Protein AF-A0A328KEN6-F1 (afdb_monomer_lite)

Radius of gyration: 15.29 Å; chains: 1; bounding box: 39×33×44 Å

InterPro domains:
  IPR013078 Histidine phosphatase superfamily, clade-1 [PF00300] (20-95)
  IPR013078 Histidine phosphatase superfamily, clade-1 [cd07067] (30-89)
  IPR029033 Histidine phosphatase superfamily [G3DSA:3.40.50.1240] (3-105)
  IPR029033 Histidine phosphatase superfamily [SSF53254] (15-99)

pLDDT: mean 91.08, std 11.97, range [39.81, 98.56]

Foldseek 3Di:
DVPDDDDDPPDPACACVCVVVVDDGLVRLLVVLLVVVLVCVLPDDDDDDDDDDALSSVVSVCVVAPDPVDDDDDSDPPKDWDWDADNVVRHIHTPDIDDPVVVPVVD

Organism: NCBI:txid29394

Structure (mmCIF, N/CA/C/O backbone):
data_AF-A0A328KEN6-F1
#
_entry.id   AF-A0A328KEN6-F1
#
loop_
_atom_site.group_PDB
_atom_site.id
_atom_site.type_symbol
_atom_site.label_atom_id
_atom_site.label_alt_id
_atom_site.label_comp_id
_atom_site.label_asym_id
_atom_site.label_entity_id
_atom_site.label_seq_id
_atom_site.pdbx_PDB_ins_code
_atom_site.Cartn_x
_atom_site.Cartn_y
_atom_site.Cartn_z
_atom_site.occupancy
_atom_site.B_iso_or_equiv
_atom_site.auth_seq_id
_atom_site.auth_comp_id
_atom_site.auth_asym_id
_atom_site.auth_atom_id
_atom_site.pdbx_PDB_model_num
ATOM 1 N N . GLU A 1 1 ? 11.426 -16.094 -8.752 1.00 56.97 1 GLU A N 1
ATOM 2 C CA . GLU A 1 1 ? 10.916 -15.431 -9.968 1.00 56.97 1 GLU A CA 1
ATOM 3 C C . GLU A 1 1 ? 12.085 -15.150 -10.901 1.00 56.97 1 GLU A C 1
ATOM 5 O O . GLU A 1 1 ? 12.912 -14.316 -10.575 1.00 56.97 1 GLU A O 1
ATOM 10 N N . TYR A 1 2 ? 12.218 -15.894 -12.002 1.00 66.06 2 TYR A N 1
ATOM 11 C CA . TYR A 1 2 ? 13.254 -15.641 -13.023 1.00 66.06 2 TYR A CA 1
ATOM 12 C C . TYR A 1 2 ? 12.742 -14.779 -14.187 1.00 66.06 2 TYR A C 1
ATOM 14 O O . TYR A 1 2 ? 13.526 -14.346 -15.022 1.00 66.06 2 TYR A O 1
ATOM 22 N N . LEU A 1 3 ? 11.424 -14.569 -14.253 1.00 79.50 3 LEU A N 1
ATOM 23 C CA . LEU A 1 3 ? 10.739 -13.921 -15.372 1.00 79.50 3 LEU A CA 1
ATOM 24 C C . LEU A 1 3 ? 10.407 -12.449 -15.108 1.00 79.50 3 LEU A C 1
ATOM 26 O O . LEU A 1 3 ? 9.938 -11.769 -16.016 1.00 79.50 3 LEU A O 1
ATOM 30 N N . ASN A 1 4 ? 10.636 -11.957 -13.888 1.00 82.81 4 ASN A N 1
ATOM 31 C CA . ASN A 1 4 ? 10.384 -10.556 -13.582 1.00 82.81 4 ASN A CA 1
ATOM 32 C C . ASN A 1 4 ? 11.527 -9.699 -14.143 1.00 82.81 4 ASN A C 1
ATOM 34 O O . ASN A 1 4 ? 12.693 -10.100 -14.048 1.00 82.81 4 ASN A O 1
ATOM 38 N N . PRO A 1 5 ? 11.216 -8.527 -14.716 1.00 84.81 5 PRO A N 1
ATOM 39 C CA . PRO A 1 5 ? 12.239 -7.625 -15.213 1.00 84.81 5 PRO A CA 1
ATOM 40 C C . PRO A 1 5 ? 13.134 -7.142 -14.063 1.00 84.81 5 PRO A C 1
ATOM 42 O O . PRO A 1 5 ? 12.688 -7.065 -12.915 1.00 84.81 5 PRO A O 1
ATOM 45 N N . PRO A 1 6 ? 14.401 -6.801 -14.338 1.00 82.69 6 PRO A N 1
ATOM 46 C CA . PRO A 1 6 ? 15.239 -6.166 -13.337 1.00 82.69 6 PRO A CA 1
ATOM 47 C C . PRO A 1 6 ? 14.666 -4.790 -12.973 1.00 82.69 6 PRO A C 1
ATOM 49 O O . PRO A 1 6 ? 14.212 -4.044 -13.841 1.00 82.69 6 PRO A O 1
ATOM 52 N N . HIS A 1 7 ? 14.727 -4.436 -11.691 1.00 83.50 7 HIS A N 1
ATOM 53 C CA . HIS A 1 7 ? 14.412 -3.081 -11.246 1.00 83.50 7 HIS A CA 1
ATOM 54 C C . HIS A 1 7 ? 15.446 -2.092 -11.790 1.00 83.50 7 HIS A C 1
ATOM 56 O O . HIS A 1 7 ? 16.645 -2.393 -11.834 1.00 83.50 7 HIS A O 1
ATOM 62 N N . LYS A 1 8 ? 15.003 -0.891 -12.176 1.00 86.31 8 LYS A N 1
ATOM 63 C CA . LYS A 1 8 ? 15.939 0.201 -12.464 1.00 86.31 8 LYS A CA 1
ATOM 64 C C . LYS A 1 8 ? 16.611 0.636 -11.153 1.00 86.31 8 LYS A C 1
ATOM 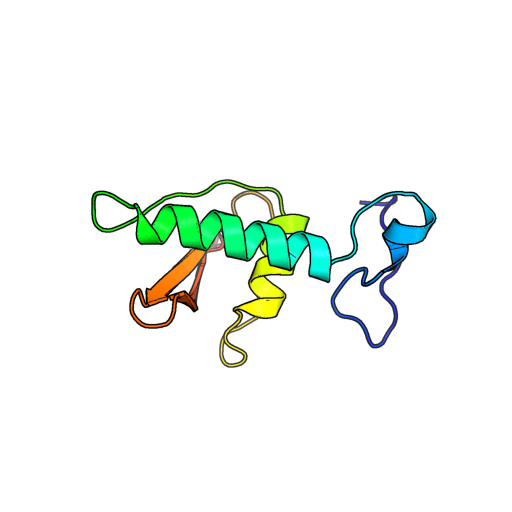66 O O . LYS A 1 8 ? 15.951 0.620 -10.119 1.00 86.31 8 LYS A O 1
ATOM 71 N N . PRO A 1 9 ? 17.882 1.080 -11.162 1.00 83.81 9 PRO A N 1
ATOM 72 C CA . PRO A 1 9 ? 18.612 1.408 -9.929 1.00 83.81 9 PRO A CA 1
ATOM 73 C C . PRO A 1 9 ? 17.937 2.447 -9.021 1.00 83.81 9 PRO A C 1
ATOM 75 O O . PRO A 1 9 ? 18.191 2.467 -7.822 1.00 83.81 9 PRO A O 1
ATOM 78 N N . THR A 1 10 ? 17.108 3.322 -9.589 1.00 86.06 10 THR A N 1
ATOM 79 C CA . THR A 1 10 ? 16.403 4.402 -8.881 1.00 86.06 10 THR A CA 1
ATOM 80 C C . THR A 1 10 ? 14.946 4.072 -8.566 1.00 86.06 10 THR A C 1
ATOM 82 O O . THR A 1 10 ? 14.239 4.927 -8.043 1.00 86.06 10 THR A O 1
ATOM 85 N N . GLU A 1 11 ? 14.468 2.883 -8.931 1.00 87.06 11 GLU A N 1
ATOM 86 C CA . GLU A 1 11 ? 13.069 2.492 -8.782 1.00 87.06 11 GLU A CA 1
ATOM 87 C C . GLU A 1 11 ? 12.945 1.362 -7.763 1.00 87.06 11 GLU A C 1
ATOM 89 O O . GLU A 1 11 ? 13.636 0.347 -7.827 1.00 87.06 11 GLU A O 1
ATOM 94 N N . GLU A 1 12 ? 12.013 1.521 -6.829 1.00 89.75 12 GLU A N 1
ATOM 95 C CA . GLU A 1 12 ? 11.673 0.470 -5.870 1.00 89.75 12 GLU A CA 1
ATOM 96 C C . GLU A 1 12 ? 10.679 -0.551 -6.453 1.00 89.75 12 GLU A C 1
ATOM 98 O O . GLU A 1 12 ? 10.388 -1.563 -5.824 1.00 89.75 12 GLU A O 1
ATOM 103 N N . SER A 1 13 ? 10.153 -0.303 -7.656 1.00 91.81 13 SER A N 1
ATOM 104 C CA . SER A 1 13 ? 9.086 -1.076 -8.294 1.00 91.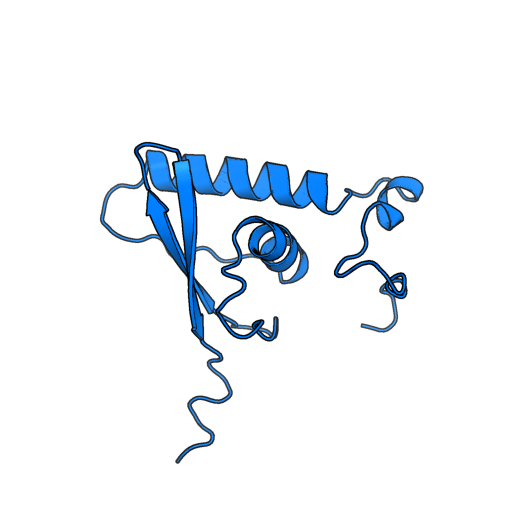81 13 SER A CA 1
ATOM 105 C C . SER A 1 13 ? 9.405 -1.360 -9.769 1.00 91.81 13 SER A C 1
ATOM 107 O O . SER A 1 13 ? 10.520 -1.111 -10.224 1.00 91.81 13 SER A O 1
ATOM 109 N N . TYR A 1 14 ? 8.454 -1.935 -10.510 1.00 91.75 14 TYR A N 1
ATOM 110 C CA . TYR A 1 14 ? 8.573 -2.123 -11.963 1.00 91.75 14 TYR A CA 1
ATOM 111 C C . TYR A 1 14 ? 8.138 -0.892 -12.776 1.00 91.75 14 TYR A C 1
ATOM 113 O O . TYR A 1 14 ? 8.204 -0.930 -14.004 1.00 91.75 14 TYR A O 1
ATOM 121 N N . GLY A 1 15 ? 7.692 0.180 -12.107 1.00 92.69 15 GLY A N 1
ATOM 122 C CA . GLY A 1 15 ? 7.236 1.416 -12.739 1.00 92.69 15 GLY A CA 1
ATOM 123 C C . GLY A 1 15 ? 6.253 1.154 -13.881 1.00 92.69 15 GLY A C 1
ATOM 124 O O . GLY A 1 15 ? 5.231 0.490 -13.698 1.00 92.69 15 GLY A O 1
ATOM 125 N N . ASP A 1 16 ? 6.620 1.637 -15.065 1.00 94.62 16 ASP A N 1
ATOM 126 C CA . ASP A 1 16 ? 5.840 1.529 -16.301 1.00 94.62 16 ASP A CA 1
ATOM 127 C C . ASP A 1 16 ? 6.242 0.342 -17.193 1.00 94.62 16 ASP A C 1
ATOM 129 O O . ASP A 1 16 ? 5.700 0.193 -18.284 1.00 94.62 16 ASP A O 1
ATOM 133 N N . PHE A 1 17 ? 7.172 -0.522 -16.761 1.00 93.25 17 PHE A N 1
ATOM 134 C CA . PHE A 1 17 ? 7.762 -1.567 -17.615 1.00 93.25 17 PHE A CA 1
ATOM 135 C C . PHE A 1 17 ? 6.717 -2.447 -18.318 1.00 93.25 17 PHE A C 1
ATOM 137 O O . PHE A 1 17 ? 6.891 -2.829 -19.472 1.00 93.25 17 PHE A O 1
ATOM 144 N N . PHE A 1 18 ? 5.628 -2.789 -17.626 1.00 93.44 18 PHE A N 1
ATOM 145 C CA . PHE A 1 18 ? 4.610 -3.686 -18.169 1.00 93.44 18 PHE A CA 1
ATOM 146 C C . PHE A 1 18 ? 3.630 -3.011 -19.137 1.00 93.44 18 PHE A C 1
ATOM 148 O O . PHE A 1 18 ? 2.922 -3.732 -19.842 1.00 93.44 18 PHE A O 1
ATOM 155 N N . LEU A 1 19 ? 3.610 -1.674 -19.233 1.00 95.44 19 LEU A N 1
ATOM 156 C CA . LEU A 1 19 ? 2.738 -0.957 -20.173 1.00 95.44 19 LEU A CA 1
ATOM 157 C C . LEU A 1 19 ? 3.032 -1.345 -21.626 1.00 95.44 19 LEU A C 1
ATOM 159 O O . LEU A 1 19 ? 2.104 -1.574 -22.402 1.00 95.44 19 LEU A O 1
ATOM 163 N N . ASP A 1 20 ? 4.310 -1.516 -21.970 1.00 94.38 20 ASP A N 1
ATOM 164 C CA . ASP A 1 20 ? 4.758 -1.896 -23.319 1.00 94.38 20 ASP A CA 1
ATOM 165 C C . ASP A 1 20 ? 4.238 -3.276 -23.763 1.00 94.38 20 ASP A C 1
ATOM 167 O O . ASP A 1 20 ? 4.232 -3.600 -24.951 1.00 94.38 20 ASP A O 1
ATOM 171 N N . TYR A 1 21 ? 3.764 -4.085 -22.812 1.00 94.00 21 TYR A N 1
ATOM 172 C CA . TYR A 1 21 ? 3.245 -5.434 -23.030 1.00 94.00 21 TYR A CA 1
ATOM 173 C C . TYR A 1 21 ? 1.734 -5.538 -22.762 1.00 94.00 21 TYR A C 1
ATOM 175 O O . TYR A 1 21 ? 1.203 -6.643 -22.652 1.00 94.00 21 TYR A O 1
ATOM 183 N N . GLY A 1 22 ? 1.034 -4.402 -22.644 1.00 96.38 22 GLY A N 1
ATOM 184 C CA . GLY A 1 22 ? -0.405 -4.347 -22.365 1.00 96.38 22 GLY A CA 1
ATOM 185 C C . GLY A 1 22 ? -0.786 -4.650 -20.911 1.00 96.38 22 GLY A C 1
ATOM 186 O O . GLY A 1 22 ? -1.954 -4.920 -20.634 1.00 96.38 22 GLY A O 1
ATOM 187 N N . GLY A 1 23 ? 0.185 -4.642 -19.995 1.00 95.06 23 GLY A N 1
ATOM 188 C CA . GLY A 1 23 ? -0.045 -4.729 -18.555 1.00 95.06 23 GLY A CA 1
ATOM 189 C C . GLY A 1 23 ? -0.355 -3.372 -17.918 1.00 95.06 23 GLY A C 1
ATOM 190 O O . GLY A 1 23 ? -0.520 -2.364 -18.602 1.00 95.06 23 GLY A O 1
ATOM 191 N N . GLU A 1 24 ? -0.419 -3.357 -16.587 1.00 96.88 24 GLU A N 1
ATOM 192 C CA . GLU A 1 24 ? -0.623 -2.145 -15.784 1.00 96.88 24 GLU A CA 1
ATOM 193 C C . GLU A 1 24 ? 0.722 -1.583 -15.294 1.00 96.88 24 GLU A C 1
ATOM 195 O O . GLU A 1 24 ? 1.637 -2.346 -14.968 1.00 96.88 24 GLU A O 1
ATOM 200 N N . SER A 1 25 ? 0.832 -0.259 -15.171 1.00 96.19 25 SER A N 1
ATOM 201 C CA . SER A 1 25 ? 1.903 0.352 -14.379 1.00 96.19 25 SER A CA 1
ATOM 202 C C . SER A 1 25 ? 1.659 0.165 -12.884 1.00 96.19 25 SER A C 1
ATOM 204 O O . SER A 1 25 ? 0.538 -0.089 -12.432 1.00 96.19 25 SER A O 1
ATOM 206 N N . VAL A 1 26 ? 2.707 0.334 -12.080 1.00 96.38 26 VAL A N 1
ATOM 207 C CA . VAL A 1 26 ? 2.597 0.238 -10.616 1.00 96.38 26 VAL A CA 1
ATOM 208 C C . VAL A 1 26 ? 1.603 1.259 -10.053 1.00 96.38 26 VAL A C 1
ATOM 210 O O . VAL A 1 26 ? 0.823 0.903 -9.171 1.00 96.38 26 VAL A O 1
ATOM 213 N N . ASP A 1 27 ? 1.560 2.470 -10.611 1.00 97.25 27 ASP A N 1
ATOM 214 C CA . ASP A 1 27 ? 0.616 3.521 -10.211 1.00 97.25 27 ASP A CA 1
ATOM 215 C C . ASP A 1 27 ? -0.834 3.170 -10.577 1.00 97.25 27 ASP A C 1
ATOM 217 O O . ASP A 1 27 ? -1.759 3.464 -9.820 1.00 97.25 27 ASP A O 1
ATOM 221 N N . GLN A 1 28 ? -1.063 2.495 -11.710 1.00 98.50 28 GLN A N 1
ATOM 222 C CA . GLN A 1 28 ? -2.399 2.008 -12.073 1.00 98.50 28 GLN A CA 1
ATOM 223 C C . GLN A 1 28 ? -2.885 0.929 -11.099 1.00 98.50 28 GLN A C 1
ATOM 225 O O . GLN A 1 28 ? -4.025 0.996 -10.631 1.00 98.50 28 GLN A O 1
ATOM 230 N N . VAL A 1 29 ? -2.010 -0.022 -10.745 1.00 98.31 29 VAL A N 1
ATOM 231 C CA . VAL A 1 29 ? -2.320 -1.061 -9.751 1.00 98.31 29 VAL A CA 1
ATOM 232 C C . VAL A 1 29 ? -2.574 -0.433 -8.380 1.00 98.31 29 VAL A C 1
ATOM 234 O O . VAL A 1 29 ? -3.560 -0.772 -7.729 1.00 98.31 29 VAL A O 1
ATOM 237 N N . GLU A 1 30 ? -1.708 0.480 -7.935 1.00 98.31 30 GLU A N 1
ATOM 238 C CA . GLU A 1 30 ? -1.870 1.232 -6.684 1.00 98.31 30 GLU A CA 1
ATOM 239 C C . GLU A 1 30 ? -3.221 1.940 -6.636 1.00 98.31 30 GLU A C 1
ATOM 241 O O . GLU A 1 30 ? -3.985 1.723 -5.697 1.00 98.31 30 GLU A O 1
ATOM 246 N N . LYS A 1 31 ? -3.560 2.705 -7.678 1.00 98.56 31 LYS A N 1
ATOM 247 C CA . LYS A 1 31 ? -4.810 3.459 -7.743 1.00 98.56 31 LYS A CA 1
ATOM 248 C C . LYS A 1 31 ? -6.029 2.557 -7.564 1.00 98.56 31 LYS A C 1
ATOM 250 O O . LYS A 1 31 ? -6.851 2.818 -6.685 1.00 98.56 31 LYS A O 1
ATOM 255 N N . ARG A 1 32 ? -6.144 1.476 -8.349 1.00 98.44 32 ARG A N 1
ATOM 256 C CA . ARG A 1 32 ? -7.304 0.572 -8.238 1.00 98.44 32 ARG A CA 1
ATOM 257 C C . ARG A 1 32 ? -7.342 -0.161 -6.898 1.00 98.44 32 ARG A C 1
ATOM 259 O O . ARG A 1 32 ? -8.427 -0.441 -6.391 1.00 98.44 32 ARG A O 1
ATOM 266 N N . MET A 1 33 ? -6.180 -0.467 -6.314 1.00 98.56 33 MET A N 1
ATOM 267 C CA . MET A 1 33 ? -6.091 -1.056 -4.977 1.00 98.56 33 MET A CA 1
ATOM 268 C C . MET A 1 33 ? -6.604 -0.071 -3.926 1.00 98.56 33 MET A C 1
ATOM 270 O O . MET A 1 33 ? -7.493 -0.423 -3.158 1.00 98.56 33 MET A O 1
ATOM 274 N N . THR A 1 34 ? -6.123 1.171 -3.935 1.00 98.56 34 THR A N 1
ATOM 275 C CA . THR A 1 34 ? -6.565 2.224 -3.015 1.00 98.56 34 THR A CA 1
ATOM 276 C C . THR A 1 34 ? -8.063 2.501 -3.144 1.00 98.56 34 THR A C 1
ATOM 278 O O . THR A 1 34 ? -8.753 2.571 -2.132 1.00 98.56 34 THR A O 1
ATOM 281 N N . GLU A 1 35 ? -8.597 2.610 -4.362 1.00 98.56 35 GLU A N 1
ATOM 282 C CA . GLU A 1 35 ? -10.036 2.809 -4.594 1.00 98.56 35 GLU A CA 1
ATOM 283 C C . GLU A 1 35 ? -10.873 1.636 -4.065 1.00 98.56 35 GLU A C 1
ATOM 285 O O . GLU A 1 35 ? -11.861 1.843 -3.359 1.00 98.56 35 GLU A O 1
ATOM 290 N N . THR A 1 36 ? -10.450 0.400 -4.345 1.00 98.56 36 THR A N 1
ATOM 291 C CA . THR A 1 36 ? -11.145 -0.807 -3.873 1.00 98.56 36 THR A CA 1
ATOM 292 C C . THR A 1 36 ? -11.140 -0.890 -2.347 1.00 98.56 36 THR A C 1
ATOM 294 O O . THR A 1 36 ? -12.178 -1.133 -1.735 1.00 98.56 36 THR A O 1
ATOM 297 N N . LEU A 1 37 ? -9.982 -0.666 -1.722 1.00 98.44 37 LEU A N 1
ATOM 298 C CA . LEU A 1 37 ? -9.822 -0.753 -0.273 1.00 98.44 37 LEU A CA 1
ATOM 299 C C . LEU A 1 37 ? -10.575 0.367 0.453 1.00 98.44 37 LEU A C 1
ATOM 301 O O . LEU A 1 37 ? -11.191 0.098 1.480 1.00 98.44 37 LEU A O 1
ATOM 305 N N . ARG A 1 38 ? -10.601 1.593 -0.090 1.00 98.25 38 ARG A N 1
ATOM 306 C CA . ARG A 1 38 ? -11.439 2.683 0.440 1.00 98.25 38 ARG A CA 1
ATOM 307 C C . ARG A 1 38 ? -12.907 2.305 0.438 1.00 98.25 38 ARG A C 1
ATOM 309 O O . ARG A 1 38 ? -13.542 2.386 1.479 1.00 98.25 38 ARG A O 1
ATOM 316 N N . ASN A 1 39 ? -13.415 1.825 -0.697 1.00 98.12 39 ASN A N 1
ATOM 317 C CA . ASN A 1 39 ? -14.811 1.419 -0.816 1.00 98.12 39 ASN A CA 1
ATOM 318 C C . ASN A 1 39 ? -15.174 0.329 0.212 1.00 98.12 39 ASN A C 1
ATOM 320 O O . ASN A 1 39 ? -16.208 0.420 0.871 1.00 98.12 39 ASN A O 1
ATOM 324 N N . ILE A 1 40 ? -14.295 -0.663 0.405 1.00 97.69 40 ILE A N 1
ATOM 325 C CA . ILE A 1 40 ? -14.474 -1.693 1.440 1.00 97.69 40 ILE A CA 1
ATOM 326 C C . ILE A 1 40 ? -14.554 -1.058 2.833 1.00 97.69 40 ILE A C 1
ATOM 328 O O . ILE A 1 40 ? -15.492 -1.345 3.569 1.00 97.69 40 ILE A O 1
ATOM 332 N N . MET A 1 41 ? -13.599 -0.201 3.201 1.00 97.94 41 MET A N 1
ATOM 333 C CA . MET A 1 41 ? -13.517 0.358 4.556 1.00 97.94 41 MET A CA 1
ATOM 334 C C . MET A 1 41 ? -14.602 1.403 4.858 1.00 97.94 41 MET A C 1
ATOM 336 O O . MET A 1 41 ? -15.074 1.504 5.993 1.00 97.94 41 MET A O 1
ATOM 340 N N . GLU A 1 42 ? -15.025 2.172 3.856 1.00 96.81 42 GLU A N 1
ATOM 341 C CA . GLU A 1 42 ? -16.114 3.148 3.965 1.00 96.81 42 GLU A CA 1
ATOM 342 C C . GLU A 1 42 ? -17.460 2.459 4.218 1.00 96.81 42 GLU A C 1
ATOM 344 O O . GLU A 1 42 ? -18.247 2.942 5.034 1.00 96.81 42 GLU A O 1
ATOM 349 N N . ASN A 1 43 ? -17.682 1.295 3.599 1.00 96.50 43 ASN A N 1
ATOM 350 C CA . ASN A 1 43 ? -18.911 0.507 3.726 1.00 96.50 43 ASN A CA 1
ATOM 351 C C . ASN A 1 43 ? -18.794 -0.660 4.721 1.00 96.50 43 ASN A C 1
ATOM 353 O O . ASN A 1 43 ? -19.684 -1.508 4.777 1.00 96.50 43 ASN A O 1
ATOM 357 N N . LEU A 1 44 ? -17.703 -0.738 5.488 1.00 96.75 44 LEU A N 1
ATOM 358 C CA . LEU A 1 44 ? -17.471 -1.844 6.411 1.00 96.75 44 LEU A CA 1
ATOM 359 C C . LEU A 1 44 ? -18.492 -1.831 7.556 1.00 96.75 44 LEU A C 1
ATOM 361 O O . LEU A 1 44 ? -18.585 -0.860 8.313 1.00 96.75 44 LEU A O 1
ATOM 365 N N . GLU A 1 45 ? -19.197 -2.948 7.717 1.00 93.75 45 GLU A N 1
ATOM 366 C CA . GLU A 1 45 ? -19.975 -3.258 8.913 1.00 93.75 45 GLU A CA 1
ATOM 367 C C . GLU A 1 45 ? -19.065 -3.954 9.937 1.00 93.75 45 GLU A C 1
ATOM 369 O O . GLU A 1 45 ? -18.632 -5.089 9.736 1.00 93.75 45 GLU A O 1
ATOM 374 N N . GLY A 1 46 ? -18.754 -3.261 11.035 1.00 92.94 46 GLY A N 1
ATOM 375 C CA . GLY A 1 46 ? -17.854 -3.740 12.088 1.00 92.94 46 GLY A CA 1
ATOM 376 C C . GLY A 1 46 ? -16.518 -2.996 12.129 1.00 92.94 46 GLY A C 1
ATOM 377 O O . GLY A 1 46 ? -16.352 -1.954 11.496 1.00 92.94 46 GLY A O 1
ATOM 378 N N . ASP A 1 47 ? -15.578 -3.536 12.909 1.00 93.88 47 ASP A N 1
ATOM 379 C CA . ASP A 1 47 ? -14.344 -2.820 13.257 1.00 93.88 47 ASP A CA 1
ATOM 380 C C . ASP A 1 47 ? -13.180 -3.106 12.298 1.00 93.88 47 ASP A C 1
ATOM 382 O O . ASP A 1 47 ? -12.363 -2.227 12.044 1.00 93.88 47 ASP A O 1
ATOM 386 N N . ASN A 1 48 ? -13.072 -4.334 11.775 1.00 96.75 48 ASN A N 1
ATOM 387 C CA . ASN A 1 48 ? -11.897 -4.788 11.025 1.00 96.75 48 ASN A CA 1
ATOM 388 C C . ASN A 1 48 ? -12.275 -5.651 9.815 1.00 96.75 48 ASN A C 1
ATOM 390 O O . ASN A 1 48 ? -13.192 -6.468 9.890 1.00 96.75 48 ASN A O 1
ATOM 394 N N . ALA A 1 49 ? -11.499 -5.533 8.735 1.00 97.12 49 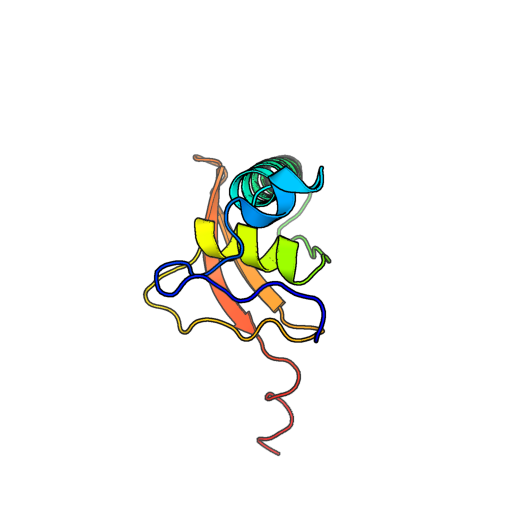ALA A N 1
ATOM 395 C CA . ALA A 1 49 ? -11.586 -6.384 7.549 1.00 97.12 49 ALA A CA 1
ATOM 396 C C . ALA A 1 49 ? -10.279 -7.165 7.339 1.00 97.12 49 ALA A C 1
ATOM 398 O O . ALA A 1 49 ? -9.188 -6.618 7.493 1.00 97.12 49 ALA A O 1
ATOM 399 N N . LEU A 1 50 ? -10.382 -8.438 6.941 1.00 97.00 50 LEU A N 1
ATOM 400 C CA . LEU A 1 50 ? -9.245 -9.228 6.462 1.00 97.00 50 LEU A CA 1
ATOM 401 C C . LEU A 1 50 ? -9.302 -9.321 4.938 1.00 97.00 50 LEU A C 1
ATOM 403 O O . LEU A 1 50 ? -10.289 -9.795 4.379 1.00 97.00 50 LEU A O 1
ATOM 407 N N . ILE A 1 51 ? -8.229 -8.896 4.274 1.00 97.38 51 ILE A N 1
ATOM 408 C CA . ILE A 1 51 ? -8.171 -8.784 2.815 1.00 97.38 51 ILE A CA 1
ATOM 409 C C . ILE A 1 51 ? -6.979 -9.592 2.310 1.00 97.38 51 ILE A C 1
ATOM 411 O O . ILE A 1 51 ? -5.858 -9.427 2.788 1.00 97.38 51 ILE A O 1
ATOM 415 N N . VAL A 1 52 ? -7.227 -10.477 1.344 1.00 97.00 52 VAL A N 1
ATOM 416 C CA . VAL A 1 52 ? -6.212 -11.364 0.763 1.00 97.00 52 VAL A CA 1
ATOM 417 C C . VAL A 1 52 ? -5.974 -10.964 -0.687 1.00 97.00 52 VAL A C 1
ATOM 419 O O . VAL A 1 52 ? -6.917 -10.834 -1.463 1.00 97.00 52 VAL A O 1
ATOM 422 N N . SER A 1 53 ? -4.709 -10.756 -1.048 1.00 96.44 53 SER A N 1
ATOM 423 C CA . SER A 1 53 ? -4.302 -10.342 -2.392 1.00 96.44 53 SER A CA 1
ATOM 424 C C . SER A 1 53 ? -2.927 -10.918 -2.751 1.00 96.44 53 SER A C 1
ATOM 426 O O . SER A 1 53 ? -2.341 -11.698 -2.000 1.00 96.44 53 SER A O 1
ATOM 428 N N . HIS A 1 54 ? -2.422 -10.558 -3.927 1.00 95.00 54 HIS A N 1
ATOM 429 C CA . HIS A 1 54 ? -1.121 -10.983 -4.432 1.00 95.00 54 HIS A CA 1
ATOM 430 C C . HIS A 1 54 ? -0.010 -10.007 -4.035 1.00 95.00 54 HIS A C 1
ATOM 432 O O . HIS A 1 54 ? -0.239 -8.801 -3.930 1.00 95.00 54 HIS A O 1
ATOM 438 N N . GLY A 1 55 ? 1.220 -10.519 -3.905 1.00 93.81 55 GLY A N 1
ATOM 439 C CA . GLY A 1 55 ? 2.379 -9.750 -3.440 1.00 93.81 55 GLY A CA 1
ATOM 440 C C . GLY A 1 55 ? 2.617 -8.448 -4.210 1.00 93.81 55 GLY A C 1
ATOM 441 O O . GLY A 1 55 ? 2.776 -7.408 -3.585 1.00 93.81 55 GLY A O 1
ATOM 442 N N . GLY A 1 56 ? 2.554 -8.466 -5.547 1.00 93.88 56 GLY A N 1
ATOM 443 C CA . GLY A 1 56 ? 2.743 -7.257 -6.362 1.00 93.88 56 GLY A CA 1
ATOM 444 C C . GLY A 1 56 ? 1.686 -6.170 -6.123 1.00 93.88 56 GLY A C 1
ATOM 445 O O . GLY A 1 56 ? 2.027 -4.996 -6.022 1.00 93.88 56 GLY A O 1
ATOM 446 N N . ALA A 1 57 ? 0.417 -6.559 -5.961 1.00 96.75 57 ALA A N 1
ATOM 447 C CA . ALA A 1 57 ? -0.676 -5.625 -5.682 1.00 96.75 57 ALA A CA 1
ATOM 448 C C . ALA A 1 57 ? -0.621 -5.083 -4.245 1.00 96.75 57 ALA A C 1
ATOM 450 O O . ALA A 1 57 ? -0.877 -3.906 -4.005 1.00 96.75 57 ALA A O 1
ATOM 451 N N . MET A 1 58 ? -0.246 -5.929 -3.280 1.00 97.56 58 MET A N 1
ATOM 452 C CA . MET A 1 58 ? 0.017 -5.483 -1.910 1.00 97.56 58 MET A CA 1
ATOM 453 C C . MET A 1 58 ? 1.218 -4.531 -1.859 1.00 97.56 58 MET A C 1
ATOM 455 O O . MET A 1 58 ? 1.195 -3.556 -1.115 1.00 97.56 58 MET A O 1
ATOM 459 N N . TYR A 1 59 ? 2.257 -4.799 -2.653 1.00 96.50 59 TYR A N 1
ATOM 460 C CA . TYR A 1 59 ? 3.471 -3.996 -2.689 1.00 96.50 59 TYR A CA 1
ATOM 461 C C . TYR A 1 59 ? 3.239 -2.609 -3.300 1.00 96.50 59 TYR A C 1
ATOM 463 O O . TYR A 1 59 ? 3.715 -1.624 -2.740 1.00 96.50 59 TYR A O 1
ATOM 471 N N . SER A 1 60 ? 2.464 -2.500 -4.386 1.00 97.25 60 SER A N 1
ATOM 472 C CA . SER A 1 60 ? 2.109 -1.192 -4.958 1.00 97.25 60 SER A CA 1
ATOM 473 C C . SER A 1 60 ? 1.302 -0.338 -3.973 1.00 97.25 60 SER A C 1
ATOM 475 O O . SER A 1 60 ? 1.605 0.837 -3.787 1.00 97.25 60 SER A O 1
ATOM 477 N N . PHE A 1 61 ? 0.340 -0.941 -3.267 1.00 98.31 61 PHE A N 1
ATOM 478 C CA . PHE A 1 61 ? -0.416 -0.267 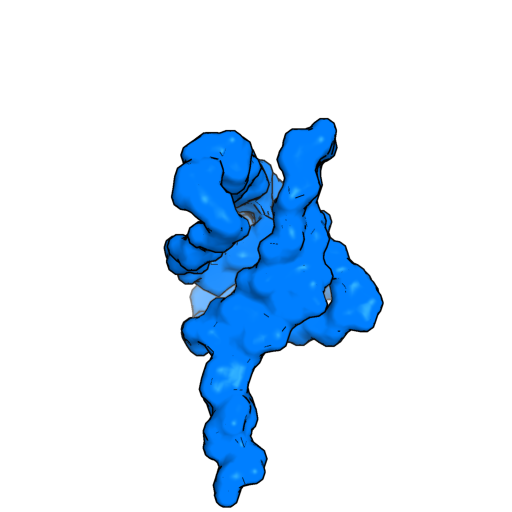-2.211 1.00 98.31 61 PHE A CA 1
ATOM 479 C C . PHE A 1 61 ? 0.477 0.143 -1.027 1.00 98.31 61 PHE A C 1
ATOM 481 O O . PHE A 1 61 ? 0.390 1.270 -0.538 1.00 98.31 61 PHE A O 1
ATOM 488 N N . TYR A 1 62 ? 1.386 -0.737 -0.597 1.00 98.12 62 TYR A N 1
ATOM 489 C CA . TYR A 1 62 ? 2.373 -0.427 0.436 1.00 98.12 62 TYR A CA 1
ATOM 490 C C . TYR A 1 62 ? 3.246 0.763 0.051 1.00 98.12 62 TYR A C 1
ATOM 492 O O . TYR A 1 62 ? 3.426 1.653 0.870 1.00 98.12 62 TYR A O 1
ATOM 500 N N . LEU A 1 63 ? 3.750 0.829 -1.183 1.00 96.81 63 LEU A N 1
ATOM 501 C CA . LEU A 1 63 ? 4.583 1.951 -1.616 1.00 96.81 63 LEU A CA 1
ATOM 502 C C . LEU A 1 63 ? 3.886 3.303 -1.423 1.00 96.81 63 LEU A C 1
ATOM 504 O O . LEU A 1 63 ? 4.565 4.266 -1.067 1.00 96.81 63 LEU A O 1
ATOM 508 N N . LYS A 1 64 ? 2.561 3.362 -1.604 1.00 97.62 64 LYS A N 1
ATOM 509 C CA . LYS A 1 64 ? 1.754 4.566 -1.386 1.00 97.62 64 LYS A CA 1
ATOM 510 C C . LYS A 1 64 ? 1.527 4.892 0.086 1.00 97.62 64 LYS A C 1
ATOM 512 O O . LYS A 1 64 ? 1.634 6.054 0.466 1.00 97.62 64 LYS A O 1
ATOM 517 N N . TRP A 1 65 ? 1.164 3.886 0.877 1.00 97.88 65 TRP A N 1
ATOM 518 C CA . TRP A 1 65 ? 0.657 4.052 2.246 1.00 97.88 65 TRP A CA 1
ATOM 519 C C . TRP A 1 65 ? 1.638 3.571 3.323 1.00 97.88 65 TRP A C 1
ATOM 521 O O . TRP A 1 65 ? 1.246 3.282 4.455 1.00 97.88 65 TRP A O 1
ATOM 531 N N . ARG A 1 66 ? 2.922 3.430 2.982 1.00 96.62 66 ARG A N 1
ATOM 532 C CA . ARG A 1 66 ? 3.968 3.047 3.934 1.00 96.62 66 ARG A CA 1
ATOM 533 C C . ARG A 1 66 ? 4.231 4.159 4.935 1.00 96.62 66 ARG A C 1
ATOM 535 O O . ARG A 1 66 ? 4.175 5.344 4.621 1.00 96.62 66 ARG A O 1
ATOM 542 N N . ASN A 1 67 ? 4.627 3.737 6.123 1.00 94.75 67 ASN A N 1
ATOM 543 C CA . ASN A 1 67 ? 5.261 4.603 7.093 1.00 94.75 67 ASN A CA 1
ATOM 544 C C . ASN A 1 67 ? 6.781 4.424 6.968 1.00 94.75 67 ASN A C 1
ATOM 546 O O . ASN A 1 67 ? 7.295 3.349 7.265 1.00 94.75 67 ASN A O 1
ATOM 550 N N . GLU A 1 68 ? 7.488 5.466 6.523 1.00 93.00 68 GLU A N 1
ATOM 551 C CA . GLU A 1 68 ? 8.948 5.444 6.306 1.00 93.00 68 GLU A CA 1
ATOM 552 C C . GLU A 1 68 ? 9.757 5.235 7.599 1.00 93.00 68 GLU A C 1
ATOM 554 O O . GLU A 1 68 ? 10.948 4.947 7.545 1.00 93.00 68 GLU A O 1
ATOM 559 N N . GLN A 1 69 ? 9.127 5.389 8.769 1.00 94.44 69 GLN A N 1
ATOM 560 C CA . GLN A 1 69 ? 9.758 5.115 10.064 1.00 94.44 69 GLN A CA 1
ATOM 561 C C . GLN A 1 69 ? 9.743 3.621 10.423 1.00 94.44 69 GLN A C 1
ATOM 563 O O . GLN A 1 69 ? 10.446 3.208 11.344 1.00 94.44 69 GLN A O 1
ATOM 568 N N . LEU A 1 70 ? 8.934 2.809 9.733 1.00 92.38 70 LEU A N 1
ATOM 569 C CA . LEU A 1 70 ? 8.859 1.366 9.945 1.00 92.38 70 LEU A CA 1
ATOM 570 C C . LEU A 1 70 ? 9.810 0.625 9.005 1.00 92.38 70 LEU A C 1
ATOM 572 O O . LEU A 1 70 ? 10.013 1.013 7.855 1.00 92.38 70 LEU A O 1
ATOM 576 N N . GLU A 1 71 ? 10.351 -0.499 9.478 1.00 91.88 71 GLU A N 1
ATOM 577 C CA . GLU A 1 71 ? 11.144 -1.384 8.629 1.00 91.88 71 GLU A CA 1
ATOM 578 C C . GLU A 1 71 ? 10.299 -1.908 7.459 1.00 91.88 71 GLU A C 1
ATOM 580 O O . GLU A 1 71 ? 9.144 -2.320 7.619 1.00 91.88 71 GLU A O 1
ATOM 585 N N . ARG A 1 72 ? 10.897 -1.913 6.264 1.00 92.62 72 ARG A N 1
ATOM 586 C CA . ARG A 1 72 ? 10.245 -2.415 5.059 1.00 92.62 72 ARG A CA 1
ATOM 587 C C . ARG A 1 72 ? 9.929 -3.914 5.198 1.00 92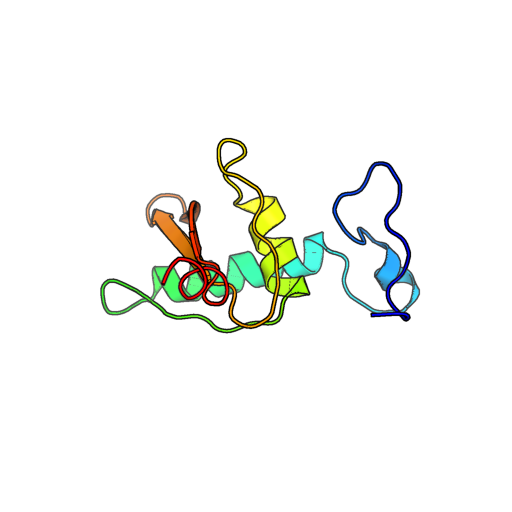.62 72 ARG A C 1
ATOM 589 O O . ARG A 1 72 ? 10.850 -4.716 5.363 1.00 92.62 72 ARG A O 1
ATOM 596 N N . PRO A 1 73 ? 8.656 -4.326 5.058 1.00 92.62 73 PRO A N 1
ATOM 597 C CA . PRO A 1 73 ? 8.277 -5.72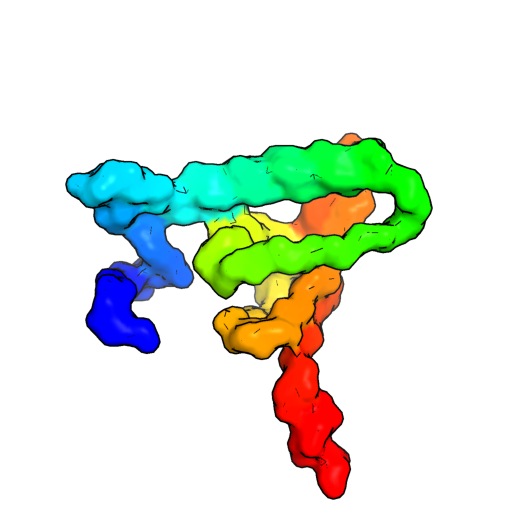3 5.179 1.00 92.62 73 PRO A CA 1
ATOM 598 C C . PRO A 1 73 ? 8.827 -6.581 4.044 1.00 92.62 73 PRO A C 1
ATOM 600 O O . PRO A 1 73 ? 8.982 -6.141 2.900 1.00 92.62 73 PRO A O 1
ATOM 603 N N . LYS A 1 74 ? 9.045 -7.860 4.354 1.00 90.56 74 LYS A N 1
ATOM 604 C CA . LYS A 1 74 ? 9.310 -8.895 3.353 1.00 90.56 74 LYS A CA 1
ATOM 605 C C . LYS A 1 74 ? 7.985 -9.427 2.819 1.00 90.56 74 LYS A C 1
ATOM 607 O O . LYS A 1 74 ? 7.229 -10.060 3.551 1.00 90.56 74 LYS A O 1
ATOM 612 N N . PHE A 1 75 ? 7.734 -9.227 1.529 1.00 91.19 75 PHE A N 1
ATOM 613 C CA . PHE A 1 75 ? 6.528 -9.697 0.840 1.00 91.19 75 PHE A CA 1
ATOM 614 C C . PHE A 1 75 ? 6.635 -11.179 0.455 1.00 91.19 75 PHE A C 1
ATOM 616 O O . PHE A 1 75 ? 6.571 -11.547 -0.714 1.00 91.19 75 PHE A O 1
ATOM 623 N N . ASN A 1 76 ? 6.822 -12.035 1.457 1.00 88.69 76 ASN A N 1
ATOM 624 C CA . ASN A 1 76 ? 6.717 -13.482 1.300 1.00 88.69 76 ASN A CA 1
ATOM 625 C C . ASN A 1 76 ? 5.250 -13.924 1.384 1.00 88.69 76 ASN A C 1
ATOM 627 O O . ASN A 1 76 ? 4.376 -13.172 1.827 1.00 88.69 76 ASN A O 1
ATOM 631 N N . ASN A 1 77 ? 4.982 -15.178 1.015 1.00 89.81 77 ASN A N 1
ATOM 632 C CA . ASN A 1 77 ? 3.665 -15.776 1.223 1.00 89.81 77 ASN A CA 1
ATOM 633 C C . ASN A 1 77 ? 3.240 -15.655 2.694 1.00 89.81 77 ASN A C 1
ATOM 635 O O . ASN A 1 77 ? 4.051 -15.855 3.599 1.00 89.81 77 ASN A O 1
ATOM 639 N N . CYS A 1 78 ? 1.960 -15.345 2.904 1.00 90.88 78 CYS A N 1
ATOM 640 C CA . CYS A 1 78 ? 1.358 -15.122 4.220 1.00 90.88 78 CYS A CA 1
ATOM 641 C C . CYS A 1 78 ? 1.929 -13.929 5.012 1.00 90.88 78 CYS A C 1
ATOM 643 O O . CYS A 1 78 ? 1.669 -13.840 6.208 1.00 90.88 78 CYS A O 1
ATOM 645 N N . CYS A 1 79 ? 2.661 -12.996 4.392 1.00 92.88 79 CYS A N 1
ATOM 646 C CA . CYS A 1 79 ? 2.948 -11.704 5.023 1.00 92.88 79 CYS A CA 1
ATOM 647 C C . CYS A 1 79 ? 1.638 -10.944 5.290 1.00 92.88 79 CYS A C 1
ATOM 649 O O . CYS A 1 79 ? 0.781 -10.858 4.410 1.00 92.88 79 CYS A O 1
ATOM 651 N N . ILE A 1 80 ? 1.492 -10.381 6.492 1.00 96.00 80 ILE A N 1
ATOM 652 C CA . ILE A 1 80 ? 0.323 -9.579 6.870 1.00 96.00 80 ILE A CA 1
ATOM 653 C C . ILE A 1 80 ? 0.773 -8.143 7.109 1.00 96.00 80 ILE A C 1
ATOM 655 O O . ILE A 1 80 ? 1.696 -7.897 7.885 1.00 96.00 80 ILE A O 1
ATOM 659 N N . LEU A 1 81 ? 0.089 -7.195 6.477 1.00 97.31 81 LEU A N 1
ATOM 660 C CA . LEU A 1 81 ? 0.239 -5.768 6.737 1.00 97.31 81 LEU A CA 1
ATOM 661 C C . LEU A 1 81 ? -1.002 -5.279 7.478 1.00 97.31 81 LEU A C 1
ATOM 663 O O . LEU A 1 81 ? -2.121 -5.559 7.052 1.00 97.31 81 LEU A O 1
ATOM 667 N N . VAL A 1 82 ? -0.800 -4.576 8.589 1.00 97.69 82 VAL A N 1
ATOM 668 C CA . VAL A 1 82 ? -1.882 -4.028 9.409 1.00 97.69 82 VAL A CA 1
ATOM 669 C C . VAL A 1 82 ? -1.921 -2.523 9.206 1.00 97.69 82 VAL A C 1
ATOM 671 O O . VAL A 1 82 ? -0.929 -1.840 9.473 1.00 97.69 82 VAL A O 1
ATOM 674 N N . TYR A 1 83 ? -3.068 -2.039 8.746 1.00 98.50 83 TYR A N 1
ATOM 675 C CA . TYR A 1 83 ? -3.327 -0.631 8.489 1.00 98.50 83 TYR A CA 1
ATOM 676 C C . TYR A 1 83 ? -4.461 -0.131 9.373 1.00 98.50 83 TYR A C 1
ATOM 678 O O . TYR A 1 83 ? -5.463 -0.831 9.519 1.00 98.50 83 TYR A O 1
ATOM 686 N N . ASP A 1 84 ? -4.321 1.094 9.865 1.00 98.00 84 ASP A N 1
ATOM 687 C CA . ASP A 1 84 ? -5.453 1.877 10.347 1.00 98.00 84 ASP A CA 1
ATOM 688 C C . ASP A 1 84 ? -6.028 2.689 9.182 1.00 98.00 84 ASP A C 1
ATOM 690 O O . ASP A 1 84 ? -5.297 3.128 8.287 1.00 98.00 84 ASP A O 1
ATOM 694 N N . PHE A 1 85 ? -7.349 2.867 9.176 1.00 98.25 85 PHE A N 1
ATOM 695 C CA . PHE A 1 85 ? -8.058 3.643 8.161 1.00 98.25 85 PHE A CA 1
ATOM 696 C C . PHE A 1 85 ? -8.815 4.804 8.801 1.00 98.25 85 PHE A C 1
ATOM 698 O O . PHE A 1 85 ? -9.693 4.595 9.641 1.00 98.25 85 PHE A O 1
ATOM 705 N N . ASP A 1 86 ? -8.516 6.026 8.365 1.00 97.06 86 ASP A N 1
ATOM 706 C CA . ASP A 1 86 ? -9.230 7.227 8.789 1.00 97.06 86 ASP A CA 1
ATOM 707 C C . ASP A 1 86 ? -10.366 7.544 7.807 1.00 97.06 86 ASP A C 1
ATOM 709 O O . ASP A 1 86 ? -10.147 7.976 6.673 1.00 97.06 86 ASP A O 1
ATOM 713 N N . LYS A 1 87 ? -11.609 7.363 8.268 1.00 93.94 87 LYS A N 1
ATOM 714 C CA . LYS A 1 87 ? -12.823 7.636 7.481 1.00 93.94 87 LYS A CA 1
ATOM 715 C C . LYS A 1 87 ? -13.003 9.116 7.124 1.00 93.94 87 LYS A C 1
ATOM 717 O O . LYS A 1 87 ? -13.735 9.410 6.186 1.00 93.94 87 LYS A O 1
ATOM 722 N N . ASN A 1 88 ? -12.376 10.054 7.838 1.00 95.44 88 ASN A N 1
ATOM 723 C CA . ASN A 1 88 ? -12.580 11.485 7.585 1.00 95.44 88 ASN A CA 1
ATOM 724 C C . ASN A 1 88 ? -11.864 11.971 6.320 1.00 95.44 88 ASN A C 1
ATOM 726 O O . ASN A 1 88 ? -12.308 12.923 5.682 1.00 95.44 88 ASN A O 1
ATOM 730 N N . ASN A 1 89 ? -10.743 11.343 5.970 1.00 95.88 89 ASN A N 1
ATOM 731 C CA . ASN A 1 89 ? -9.909 11.711 4.822 1.00 95.88 89 ASN A CA 1
ATOM 732 C C . ASN A 1 89 ? -9.633 10.521 3.880 1.00 95.88 89 ASN A C 1
ATOM 734 O O . ASN A 1 89 ? -8.841 10.649 2.942 1.00 95.88 89 ASN A O 1
ATOM 738 N N . SER A 1 90 ? -10.273 9.377 4.135 1.00 96.06 90 SER A N 1
ATOM 739 C CA . SER A 1 90 ? -10.103 8.113 3.416 1.00 96.06 90 SER A CA 1
ATOM 740 C C . SER A 1 90 ? -8.625 7.745 3.227 1.00 96.06 90 SER A C 1
ATOM 742 O O . SER A 1 90 ? -8.186 7.394 2.123 1.00 96.06 90 SER A O 1
ATOM 744 N N . SER A 1 91 ? -7.825 7.881 4.285 1.00 97.69 91 SER A N 1
ATOM 745 C CA . SER A 1 91 ? -6.390 7.591 4.272 1.00 97.69 91 SER A CA 1
ATOM 746 C C . SER A 1 91 ? -6.057 6.329 5.059 1.00 97.69 91 SER A C 1
ATOM 748 O O . SER A 1 91 ? -6.766 5.958 5.994 1.00 97.69 91 SER A O 1
ATOM 750 N N . PHE A 1 92 ? -4.978 5.664 4.648 1.00 98.44 92 PHE A N 1
ATOM 751 C CA . PHE A 1 92 ? -4.444 4.493 5.329 1.00 98.44 92 PHE A CA 1
ATOM 752 C C . PHE A 1 92 ? -3.114 4.838 5.987 1.00 98.44 92 PHE A C 1
ATOM 754 O O . PHE A 1 92 ? -2.278 5.508 5.383 1.00 98.44 92 PHE A O 1
ATOM 761 N N . GLU A 1 93 ? -2.880 4.310 7.181 1.00 98.00 93 GLU A N 1
ATOM 762 C CA . GLU A 1 93 ? -1.587 4.380 7.853 1.00 98.00 93 GLU A CA 1
ATOM 763 C C . GLU A 1 93 ? -1.102 2.969 8.168 1.00 98.00 93 GLU A C 1
ATOM 765 O O . GLU A 1 93 ? -1.793 2.195 8.830 1.00 98.00 93 GLU A O 1
ATOM 770 N N . LEU A 1 94 ? 0.087 2.607 7.677 1.00 98.25 94 LEU A N 1
ATOM 771 C CA . LEU A 1 94 ? 0.705 1.336 8.041 1.00 98.25 94 LEU A CA 1
ATOM 772 C C . LEU A 1 94 ? 1.144 1.378 9.507 1.00 98.25 94 LEU A C 1
ATOM 774 O O . LEU A 1 94 ? 2.038 2.143 9.864 1.00 98.25 94 LEU A O 1
ATOM 778 N N . ILE A 1 95 ? 0.581 0.486 10.320 1.00 97.75 95 ILE A N 1
ATOM 779 C CA . ILE A 1 95 ? 0.892 0.382 11.750 1.00 97.75 95 ILE A CA 1
ATOM 780 C C . ILE A 1 95 ? 1.993 -0.643 12.003 1.00 97.75 95 ILE A C 1
ATOM 782 O O . ILE A 1 95 ? 2.897 -0.419 12.806 1.00 97.75 95 ILE A O 1
ATOM 786 N N . LYS A 1 96 ? 1.918 -1.801 11.339 1.00 95.44 96 LYS A N 1
ATOM 787 C CA . LYS A 1 96 ? 2.919 -2.868 11.464 1.00 95.44 96 LYS A CA 1
ATOM 788 C C . LYS A 1 96 ? 2.825 -3.877 10.331 1.00 95.44 96 LYS A C 1
ATOM 790 O O . LYS A 1 96 ? 1.801 -4.006 9.664 1.00 95.44 96 LYS A O 1
ATOM 795 N N . SER A 1 97 ? 3.882 -4.665 10.193 1.00 94.38 97 SER A N 1
ATOM 796 C CA . SER A 1 97 ? 3.876 -5.895 9.411 1.00 94.38 97 SER A CA 1
ATOM 797 C C . SER A 1 97 ? 4.111 -7.104 10.313 1.00 94.38 97 SER A C 1
ATOM 799 O O . SER A 1 97 ? 4.710 -6.995 11.383 1.00 94.38 97 SER A O 1
ATOM 801 N N . ILE A 1 98 ? 3.594 -8.259 9.908 1.00 92.25 98 ILE A N 1
ATOM 802 C CA . ILE A 1 98 ? 3.746 -9.524 10.621 1.00 92.25 98 ILE A CA 1
ATOM 803 C C . ILE A 1 98 ? 4.307 -10.544 9.633 1.00 92.25 98 ILE A C 1
ATOM 805 O O . ILE A 1 98 ? 3.672 -10.871 8.628 1.00 92.25 98 ILE A O 1
ATOM 809 N N . ASP A 1 99 ? 5.491 -11.065 9.948 1.00 84.31 99 ASP A N 1
ATOM 810 C CA . ASP A 1 99 ? 6.069 -12.232 9.286 1.00 84.31 99 ASP A CA 1
ATOM 811 C C . ASP A 1 99 ? 5.737 -13.483 10.107 1.00 84.31 99 ASP A C 1
ATOM 813 O O . ASP A 1 99 ? 6.319 -13.747 11.163 1.00 84.31 99 ASP A O 1
ATOM 817 N N . VAL A 1 100 ? 4.767 -14.251 9.616 1.00 77.75 100 VAL A N 1
ATOM 818 C CA . VAL A 1 100 ? 4.252 -15.442 10.301 1.00 77.75 100 VAL A CA 1
ATOM 819 C C . VAL A 1 100 ? 5.314 -16.545 10.380 1.00 77.75 100 VAL A C 1
ATOM 821 O O . VAL A 1 100 ? 5.270 -17.362 11.291 1.00 77.75 100 VAL A O 1
ATOM 824 N N . MET A 1 101 ? 6.308 -16.548 9.485 1.00 71.75 101 MET A N 1
ATOM 825 C CA . MET A 1 101 ? 7.342 -17.587 9.433 1.00 71.75 101 MET A CA 1
ATOM 826 C C . MET A 1 101 ? 8.506 -17.333 10.396 1.00 71.75 101 MET A C 1
ATOM 828 O O . MET A 1 101 ? 9.165 -18.286 10.810 1.00 71.75 101 MET A O 1
ATOM 832 N N . ASN A 1 102 ? 8.775 -16.078 10.770 1.00 63.91 102 ASN A N 1
ATOM 833 C CA . ASN A 1 102 ? 9.813 -15.770 11.765 1.00 63.91 102 ASN A CA 1
ATOM 834 C C . ASN A 1 102 ? 9.305 -15.881 13.203 1.00 63.91 102 ASN A C 1
ATOM 836 O O . ASN A 1 102 ? 10.106 -16.101 14.105 1.00 63.91 102 ASN A O 1
ATOM 840 N N . LYS A 1 103 ? 7.986 -15.818 13.419 1.00 55.31 103 LYS A N 1
ATOM 841 C CA . LYS A 1 103 ? 7.391 -15.940 14.757 1.00 55.31 103 LYS A CA 1
ATOM 842 C C . LYS A 1 103 ? 7.609 -17.316 15.412 1.00 55.31 103 LYS A C 1
ATOM 844 O O . LYS A 1 103 ? 7.499 -17.421 16.623 1.00 55.31 103 LYS A O 1
ATOM 849 N N . TYR A 1 104 ? 7.944 -18.340 14.623 1.00 52.19 104 TYR A N 1
ATOM 850 C CA . TYR A 1 104 ? 8.230 -19.708 15.083 1.00 52.19 104 TYR A CA 1
ATOM 851 C C . TYR A 1 104 ? 9.730 -20.046 15.133 1.00 52.19 104 TYR A C 1
ATOM 853 O O . TYR A 1 104 ? 10.084 -21.212 15.260 1.00 52.19 104 TYR A O 1
ATOM 861 N N . LYS A 1 105 ? 10.624 -19.062 14.963 1.00 48.28 105 LYS A N 1
ATOM 862 C CA . LYS A 1 105 ? 12.084 -19.274 15.045 1.00 48.28 105 LYS A CA 1
ATOM 863 C C . LYS A 1 105 ? 12.692 -18.864 16.389 1.00 48.28 105 LYS A C 1
ATOM 865 O O . LYS A 1 105 ? 13.897 -19.011 16.561 1.00 48.28 105 LYS A O 1
ATOM 870 N N . GLU A 1 106 ? 11.880 -18.329 17.297 1.00 45.84 106 GLU A N 1
ATOM 871 C CA . GLU A 1 106 ? 12.291 -17.925 18.650 1.00 45.84 106 GLU A CA 1
ATOM 872 C C . GLU A 1 106 ? 11.885 -18.946 19.736 1.00 45.84 106 GLU A C 1
ATOM 874 O O . GLU A 1 106 ? 12.052 -18.668 20.922 1.00 45.84 106 GLU A O 1
ATOM 879 N N . GLU A 1 107 ? 11.408 -20.133 19.340 1.00 39.81 107 GLU A N 1
ATOM 880 C CA . GLU A 1 107 ? 11.255 -21.330 20.192 1.00 39.81 107 GLU A CA 1
ATOM 881 C C . GLU A 1 107 ? 12.314 -22.383 19.831 1.00 39.81 107 GLU A C 1
ATOM 883 O O . GLU A 1 107 ? 12.805 -23.065 20.761 1.00 39.81 107 GLU A O 1
#

Sequence (107 aa):
EYLNPPHKPTEESYGDFFLDYGGESVDQVEKRMTETLRNIMENLEGDNALIVSHGGAMYSFYLKWRNEQLERPKFNNCCILVYDFDKNNSSFELIKSIDVMNKYKEE

Secondary structure (DSSP, 8-state):
--SSPPPPTT-SS-TTTTGGGT---HHHHHHHHHHHHHHHHHT-SSS-------HHHHHHHHHHH--TTSPPPP--TT-EEEEEEETTTTEEEEEEEE-TTTTTS--